Protein AF-A0A6I1QJM1-F1 (afdb_monomer_lite)

Sequence (131 aa):
MYEIVQDRRGAPVDVHTVQYSYDVDDETGRSVFGYHWHPAISNRPYPHLHIGHATVDLDILHEAGRSDNANGLRAEIADVHFPTGRISLESVLRMLVTDLGVDPLQEHASDWQAILAETEHAFQARQSWHH

Foldseek 3Di:
DWDWDDPDVPDDIDIDDQWDKDFDADPVRFTQKIWIAHLVPDPPNAIWIAGTLVVVDVPVCVVVVDDPVVVVVSVVRRVDTHGDHDDDPLNVVVCCCPPVVDQDDPVCNPPSVVVSVVVCVVVVVPPPPPD

Structure (mmCIF, N/CA/C/O backbone):
data_AF-A0A6I1QJM1-F1
#
_entry.id   AF-A0A6I1QJM1-F1
#
loop_
_atom_site.group_PDB
_atom_site.id
_atom_site.type_symbol
_atom_site.label_atom_id
_atom_site.label_alt_id
_atom_site.label_comp_id
_atom_site.label_asym_id
_atom_site.label_entity_id
_atom_site.label_seq_id
_atom_site.pdbx_PDB_ins_code
_atom_site.Cartn_x
_atom_site.Cartn_y
_atom_site.Cartn_z
_atom_site.occupancy
_atom_site.B_iso_or_equiv
_atom_site.auth_seq_id
_atom_site.auth_comp_id
_atom_site.auth_asym_id
_atom_site.auth_atom_id
_atom_site.pdbx_PDB_model_num
ATOM 1 N N . MET A 1 1 ? -2.454 8.618 7.060 1.00 74.50 1 MET A N 1
ATOM 2 C CA . MET A 1 1 ? -2.852 9.715 7.973 1.00 74.50 1 MET A CA 1
ATOM 3 C C . MET A 1 1 ? -4.230 9.408 8.521 1.00 74.50 1 MET A C 1
ATOM 5 O O . MET A 1 1 ? -5.078 8.905 7.785 1.00 74.50 1 MET A O 1
ATOM 9 N N . TYR A 1 2 ? -4.428 9.693 9.801 1.00 70.31 2 TYR A N 1
ATOM 10 C CA . TYR A 1 2 ? -5.660 9.389 10.513 1.00 70.31 2 TYR A CA 1
ATOM 11 C C . TYR A 1 2 ? -6.239 10.6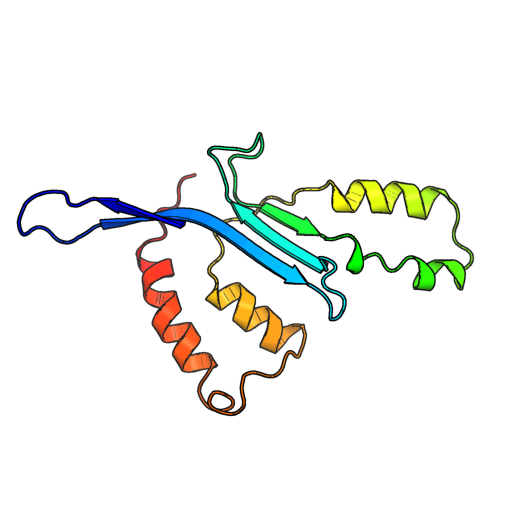59 11.125 1.00 70.31 2 TYR A C 1
ATOM 13 O O . TYR A 1 2 ? -5.486 11.532 11.553 1.00 70.31 2 TYR A O 1
ATOM 21 N N . GLU A 1 3 ? -7.560 10.727 11.179 1.00 73.19 3 GLU A N 1
ATOM 22 C CA . GLU A 1 3 ? -8.293 11.660 12.022 1.00 73.19 3 GLU A CA 1
ATOM 23 C C . GLU A 1 3 ? -8.812 10.899 13.242 1.00 73.19 3 GLU A C 1
ATOM 25 O O . GLU A 1 3 ? -9.320 9.780 13.127 1.00 73.19 3 GLU A O 1
ATOM 30 N N . ILE A 1 4 ? -8.627 11.498 14.416 1.00 71.94 4 ILE A N 1
ATOM 31 C CA . ILE A 1 4 ? -9.049 10.949 15.699 1.00 71.94 4 ILE A CA 1
ATOM 32 C C . ILE A 1 4 ? -10.196 11.821 16.200 1.00 71.94 4 ILE A C 1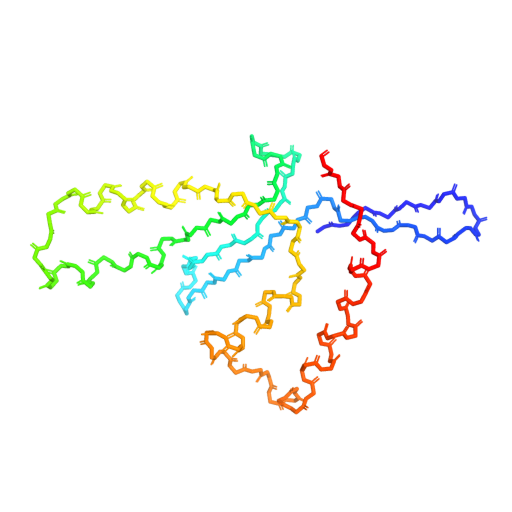
ATOM 34 O O . ILE A 1 4 ? -9.976 12.980 16.555 1.00 71.94 4 ILE A O 1
ATOM 38 N N . VAL A 1 5 ? -11.406 11.268 16.242 1.00 66.94 5 VAL A N 1
ATOM 39 C CA . VAL A 1 5 ? -12.599 11.975 16.711 1.00 66.94 5 VAL A CA 1
ATOM 40 C C . VAL A 1 5 ? -12.973 11.432 18.087 1.00 66.94 5 VAL A C 1
ATOM 42 O O . VAL A 1 5 ? -13.230 10.242 18.264 1.00 66.94 5 VAL A O 1
ATOM 45 N N . GLN A 1 6 ? -12.984 12.310 19.092 1.00 62.28 6 GLN A N 1
ATOM 46 C CA . GLN A 1 6 ? -13.467 11.974 20.429 1.00 62.28 6 GLN A CA 1
ATOM 47 C C . GLN A 1 6 ? -14.906 12.471 20.574 1.00 62.28 6 GLN A C 1
ATOM 49 O O . GLN A 1 6 ? -15.134 13.663 20.767 1.00 62.28 6 GLN A O 1
ATOM 54 N N . ASP A 1 7 ? -15.870 11.555 20.488 1.00 59.47 7 ASP A N 1
ATOM 55 C CA . ASP A 1 7 ? -17.296 11.901 20.410 1.00 59.47 7 ASP A CA 1
ATOM 56 C C . ASP A 1 7 ? -17.825 12.580 21.698 1.00 59.47 7 ASP A C 1
ATOM 58 O O . ASP A 1 7 ? -18.680 13.459 21.645 1.00 59.47 7 ASP A O 1
ATOM 62 N N . ARG A 1 8 ? -17.267 12.252 22.878 1.00 55.66 8 ARG A N 1
ATOM 63 C CA . ARG A 1 8 ? -17.492 12.923 24.185 1.00 55.66 8 ARG A CA 1
ATOM 64 C C . ARG A 1 8 ? -16.494 12.412 25.234 1.00 55.66 8 ARG A C 1
ATOM 66 O O . ARG A 1 8 ? -15.920 11.336 25.076 1.00 55.66 8 ARG A O 1
ATOM 73 N N . ARG A 1 9 ? -16.304 13.142 26.348 1.00 53.31 9 ARG A N 1
ATOM 74 C CA . ARG A 1 9 ? -15.470 12.676 27.482 1.00 53.31 9 ARG A CA 1
ATOM 75 C C . ARG A 1 9 ? -15.958 11.303 27.971 1.00 53.31 9 ARG A C 1
ATOM 77 O O . ARG A 1 9 ? -17.039 11.215 28.544 1.00 53.31 9 ARG A O 1
ATOM 84 N N . GLY A 1 10 ? -15.144 10.267 27.762 1.00 63.88 10 GLY A N 1
ATOM 85 C CA . GLY A 1 10 ? -15.412 8.888 28.189 1.00 63.88 10 GLY A CA 1
ATOM 86 C C . GLY A 1 10 ? -16.005 7.959 27.121 1.00 63.88 10 GLY A C 1
ATOM 87 O O . GLY A 1 10 ? -16.163 6.776 27.406 1.00 63.88 10 GLY A O 1
ATOM 88 N N . ALA A 1 11 ? -16.307 8.450 25.913 1.00 66.69 11 ALA A N 1
ATOM 89 C CA . ALA A 1 11 ? -16.696 7.597 24.788 1.00 66.69 11 ALA A CA 1
ATOM 90 C C . ALA A 1 11 ? -15.461 6.939 24.130 1.00 66.69 11 ALA A C 1
ATOM 92 O O . ALA A 1 11 ? -14.362 7.507 24.216 1.00 66.69 11 ALA A O 1
ATOM 93 N N . PRO A 1 12 ? -15.618 5.768 23.478 1.00 69.00 12 PRO A N 1
ATOM 94 C CA . PRO A 1 12 ? -14.584 5.189 22.625 1.00 69.00 12 PRO A CA 1
ATOM 95 C C . PRO A 1 12 ? -14.090 6.205 21.592 1.00 69.00 12 PRO A C 1
ATOM 97 O O . PRO A 1 12 ? -14.854 7.032 21.101 1.00 69.00 12 PRO A O 1
ATOM 100 N N . VAL A 1 13 ? -12.795 6.156 21.296 1.00 70.25 13 VAL A N 1
ATOM 101 C CA . VAL A 1 13 ? -12.185 7.014 20.282 1.00 70.25 13 VAL A CA 1
ATOM 102 C C . VAL A 1 13 ? -12.395 6.378 18.914 1.00 70.25 13 VAL A C 1
ATOM 104 O O . VAL A 1 13 ? -11.923 5.261 18.675 1.00 70.25 13 VAL A O 1
ATOM 107 N N . ASP A 1 14 ? -13.043 7.114 18.016 1.00 69.00 14 ASP A N 1
ATOM 108 C CA . ASP A 1 14 ? -13.158 6.718 16.621 1.00 69.00 14 ASP A CA 1
ATOM 109 C C . ASP A 1 14 ? -11.949 7.234 15.840 1.00 69.00 14 ASP A C 1
ATOM 111 O O . ASP A 1 14 ? -11.546 8.396 15.935 1.00 69.00 14 ASP A O 1
ATOM 115 N N . VAL A 1 15 ? -11.321 6.324 15.096 1.00 71.81 15 VAL A N 1
ATOM 116 C CA . VAL A 1 15 ? -10.151 6.617 14.263 1.00 71.81 15 VAL A CA 1
ATOM 117 C C . VAL A 1 15 ? -10.512 6.286 12.830 1.00 71.81 15 VAL A C 1
ATOM 119 O O . VAL A 1 15 ? -10.816 5.129 12.522 1.00 71.81 15 VAL A O 1
ATOM 122 N N . HIS A 1 16 ? -10.433 7.290 11.963 1.00 75.69 16 HIS A N 1
ATOM 123 C CA . HIS A 1 16 ? -10.717 7.168 10.541 1.00 75.69 16 HIS A CA 1
ATOM 124 C C . HIS A 1 16 ? -9.450 7.434 9.734 1.00 75.69 16 HIS A C 1
ATOM 126 O O . HIS A 1 16 ? -8.722 8.396 9.979 1.00 75.69 16 HIS A O 1
ATOM 132 N N . THR A 1 17 ? -9.164 6.584 8.749 1.00 82.50 17 THR A N 1
ATOM 133 C CA . THR A 1 17 ? -8.157 6.915 7.736 1.00 82.50 17 THR A CA 1
ATOM 134 C C . THR A 1 17 ? -8.711 8.043 6.878 1.00 82.50 17 THR A C 1
ATOM 136 O O . THR A 1 17 ? -9.818 7.919 6.363 1.00 82.50 17 THR A O 1
ATOM 139 N N . VAL A 1 18 ? -7.936 9.109 6.704 1.00 86.69 18 VAL A N 1
ATOM 140 C CA . VAL A 1 18 ? -8.309 10.259 5.856 1.00 86.69 18 VAL A CA 1
ATOM 141 C C . VAL A 1 18 ? -7.465 10.350 4.585 1.00 86.69 18 VAL A C 1
ATOM 143 O O . VAL A 1 18 ? -7.856 11.006 3.627 1.00 86.69 18 VAL A O 1
ATOM 146 N N . GLN A 1 19 ? -6.312 9.675 4.578 1.00 90.25 19 GLN A N 1
ATOM 147 C CA . GLN A 1 19 ? -5.490 9.420 3.394 1.00 90.25 19 GLN A CA 1
ATOM 148 C C . GLN A 1 19 ? -4.453 8.328 3.684 1.00 90.25 19 GLN A C 1
ATOM 150 O O . GLN A 1 19 ? -4.071 8.119 4.845 1.00 90.25 19 GLN A O 1
ATOM 155 N N . TYR A 1 20 ? -3.934 7.691 2.641 1.00 92.38 20 TYR A N 1
ATOM 156 C CA . TYR A 1 20 ? -2.757 6.825 2.703 1.00 92.38 20 TYR A CA 1
ATOM 157 C C . TYR A 1 20 ? -1.922 6.932 1.419 1.00 92.38 20 TYR A C 1
ATOM 159 O O . TYR A 1 20 ? -2.437 7.307 0.367 1.00 92.38 20 TYR A O 1
ATOM 167 N N . SER A 1 21 ? -0.636 6.607 1.549 1.00 93.56 21 SER A N 1
ATOM 168 C CA . SER A 1 21 ? 0.342 6.485 0.466 1.00 93.56 21 SER A CA 1
ATOM 169 C C . SER A 1 21 ? 1.214 5.291 0.818 1.00 93.56 21 SER A C 1
ATOM 171 O O . SER A 1 21 ? 1.854 5.301 1.873 1.00 93.56 21 SER A O 1
ATOM 173 N N . TYR A 1 22 ? 1.151 4.241 0.009 1.00 95.25 22 TYR A N 1
ATOM 174 C CA . TYR A 1 22 ? 2.035 3.087 0.111 1.00 95.25 22 TYR A CA 1
ATOM 175 C C . TYR A 1 22 ? 2.832 3.018 -1.180 1.00 95.25 22 TYR A C 1
ATOM 177 O O . TYR A 1 22 ? 2.278 2.655 -2.216 1.00 95.25 22 TYR A O 1
ATOM 185 N N . ASP A 1 23 ? 4.099 3.399 -1.102 1.00 93.75 23 ASP A N 1
ATOM 186 C CA . ASP A 1 23 ? 5.011 3.479 -2.236 1.00 93.75 23 ASP A CA 1
ATOM 187 C C . ASP A 1 23 ? 6.021 2.336 -2.157 1.00 93.75 23 ASP A C 1
ATOM 189 O O . ASP A 1 23 ? 6.562 2.041 -1.088 1.00 93.75 23 ASP A O 1
ATOM 193 N N . VAL A 1 24 ? 6.223 1.663 -3.288 1.00 92.38 24 VAL A N 1
ATOM 194 C CA . VAL A 1 24 ? 7.231 0.619 -3.451 1.00 92.38 24 VAL A CA 1
ATOM 195 C C . VAL A 1 24 ? 8.265 1.140 -4.430 1.00 92.38 24 VAL A C 1
ATOM 197 O O . VAL A 1 24 ? 7.957 1.363 -5.602 1.00 92.38 24 VAL A O 1
ATOM 200 N N . ASP A 1 25 ? 9.483 1.313 -3.934 1.00 90.56 25 ASP A N 1
ATOM 201 C CA . ASP A 1 25 ? 10.616 1.838 -4.685 1.00 90.56 25 ASP A CA 1
ATOM 202 C C . ASP A 1 25 ? 11.662 0.740 -4.918 1.00 90.56 25 ASP A C 1
ATOM 204 O O . ASP A 1 25 ? 11.770 -0.212 -4.140 1.00 90.56 25 ASP A O 1
ATOM 208 N N . ASP A 1 26 ? 12.439 0.870 -5.992 1.00 84.75 26 ASP A N 1
ATOM 209 C CA . ASP A 1 26 ? 13.609 0.030 -6.235 1.00 84.75 26 ASP A CA 1
ATOM 210 C C . ASP A 1 26 ? 14.797 0.438 -5.340 1.00 84.75 26 ASP A C 1
ATOM 212 O O . ASP A 1 26 ? 14.768 1.436 -4.616 1.00 84.75 26 ASP A O 1
ATOM 216 N N . GLU A 1 27 ? 15.889 -0.321 -5.408 1.00 84.38 27 GLU A N 1
ATOM 217 C CA . GLU A 1 27 ? 17.133 -0.054 -4.667 1.00 84.38 27 GLU A CA 1
ATOM 218 C C . GLU A 1 27 ? 17.775 1.319 -4.943 1.00 84.38 27 GLU A C 1
ATOM 220 O O . GLU A 1 27 ? 18.614 1.779 -4.168 1.00 84.38 27 GLU A O 1
ATOM 225 N N . THR A 1 28 ? 17.388 1.984 -6.035 1.00 84.94 28 THR A N 1
ATOM 226 C CA . THR A 1 28 ? 17.845 3.330 -6.404 1.00 84.94 28 THR A CA 1
ATOM 227 C C . THR A 1 28 ? 16.877 4.428 -5.955 1.00 84.94 28 THR A C 1
ATOM 229 O O . THR A 1 28 ? 17.150 5.611 -6.163 1.00 84.94 28 THR A O 1
ATOM 232 N N . GLY A 1 29 ? 15.764 4.052 -5.317 1.00 84.25 29 GLY A N 1
ATOM 233 C CA . GLY A 1 29 ? 14.711 4.956 -4.867 1.00 84.25 29 GLY A CA 1
ATOM 234 C C . GLY A 1 29 ? 13.747 5.378 -5.976 1.00 84.25 29 GLY A C 1
ATOM 235 O O . GLY A 1 29 ? 13.067 6.394 -5.835 1.00 84.25 29 GLY A O 1
ATOM 236 N N . ARG A 1 30 ? 13.702 4.661 -7.106 1.00 83.12 30 ARG A N 1
ATOM 237 C CA . ARG A 1 30 ? 12.724 4.934 -8.167 1.00 83.12 30 ARG A CA 1
ATOM 238 C C . ARG A 1 30 ? 11.445 4.149 -7.894 1.00 83.12 30 ARG A C 1
ATOM 240 O O . ARG A 1 30 ? 11.493 2.936 -7.713 1.00 83.12 30 ARG A O 1
ATOM 247 N N . SER A 1 31 ? 10.304 4.831 -7.961 1.00 84.88 31 SER A N 1
ATOM 248 C CA . SER A 1 31 ? 8.994 4.202 -7.774 1.00 84.88 31 SER A CA 1
ATOM 249 C C . SER A 1 31 ? 8.726 3.112 -8.811 1.00 84.88 31 SER A C 1
ATOM 251 O O . SER A 1 31 ? 8.811 3.344 -10.023 1.00 84.88 31 SER A O 1
ATOM 253 N N . VAL A 1 32 ? 8.369 1.932 -8.309 1.00 87.31 32 VAL A N 1
ATOM 254 C CA . VAL A 1 32 ? 7.915 0.757 -9.058 1.00 87.31 32 VAL A CA 1
ATOM 255 C C . VAL A 1 32 ? 6.390 0.808 -9.183 1.00 87.31 32 VAL A C 1
ATOM 257 O O . VAL A 1 32 ? 5.853 0.741 -10.287 1.00 87.31 32 VAL A O 1
ATOM 260 N N . PHE A 1 33 ? 5.669 1.002 -8.078 1.00 91.69 33 PHE A N 1
ATOM 261 C CA . PHE A 1 33 ? 4.227 1.277 -8.054 1.00 91.69 33 PHE A CA 1
ATOM 262 C C . PHE A 1 33 ? 3.804 1.845 -6.694 1.00 91.69 33 PHE A C 1
ATOM 264 O O . PHE A 1 33 ? 4.543 1.743 -5.714 1.00 91.69 33 PHE A O 1
ATOM 271 N N . GLY A 1 34 ? 2.589 2.394 -6.622 1.00 93.00 34 GLY A N 1
ATOM 272 C CA . GLY A 1 34 ? 2.055 2.961 -5.386 1.00 93.00 34 GLY A CA 1
ATOM 273 C C . GLY A 1 34 ? 0.538 2.838 -5.251 1.00 93.00 34 GLY A C 1
ATOM 274 O O . GLY A 1 34 ? -0.200 3.029 -6.218 1.00 93.00 34 GLY A O 1
ATOM 275 N N . TYR A 1 35 ? 0.068 2.531 -4.037 1.00 95.00 35 TYR A N 1
ATOM 276 C CA . TYR A 1 35 ? -1.351 2.530 -3.656 1.00 95.00 35 TYR A CA 1
ATOM 277 C C . TYR A 1 35 ? -1.684 3.773 -2.846 1.00 95.00 35 TYR A C 1
ATOM 279 O O . TYR A 1 35 ? -1.189 3.955 -1.730 1.00 95.00 35 TYR A O 1
ATOM 287 N N . HIS A 1 36 ? -2.523 4.638 -3.401 1.00 94.06 36 HIS A N 1
ATOM 288 C CA . HIS A 1 36 ? -2.751 5.979 -2.886 1.00 94.06 36 HIS A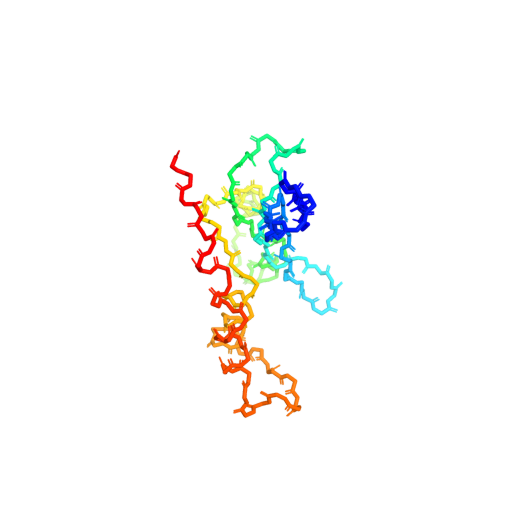 CA 1
ATOM 289 C C . HIS A 1 36 ? -4.238 6.248 -2.673 1.00 94.06 36 HIS A C 1
ATOM 291 O O . HIS A 1 36 ? -5.109 5.808 -3.423 1.00 94.06 36 HIS A O 1
ATOM 297 N N . TRP A 1 37 ? -4.535 7.031 -1.645 1.00 93.50 37 TRP A N 1
ATOM 298 C CA . TRP A 1 37 ? -5.825 7.684 -1.479 1.00 93.50 37 TRP A CA 1
ATOM 299 C C . TRP A 1 37 ? -5.612 8.993 -0.736 1.00 93.50 37 TRP A C 1
ATOM 301 O O . TRP A 1 37 ? -5.257 8.984 0.437 1.00 93.50 37 TRP A O 1
ATOM 311 N N . HIS A 1 38 ? -5.824 10.117 -1.412 1.00 91.12 38 HIS A N 1
ATOM 312 C CA . HIS A 1 38 ? -5.587 11.458 -0.873 1.00 91.12 38 HIS A CA 1
ATOM 313 C C . HIS A 1 38 ? -6.653 12.436 -1.411 1.00 91.12 38 HIS A C 1
ATOM 315 O O . HIS A 1 38 ? -6.380 13.265 -2.287 1.00 91.12 38 HIS A O 1
ATOM 321 N N . PRO A 1 39 ? -7.906 12.324 -0.928 1.00 88.00 39 PRO A N 1
ATOM 322 C CA . PRO A 1 39 ? -9.060 12.997 -1.530 1.00 88.00 39 PRO A CA 1
ATOM 323 C C . PRO A 1 39 ? -9.043 14.523 -1.372 1.00 88.00 39 PRO A C 1
ATOM 325 O O . PRO A 1 39 ? -9.670 15.223 -2.158 1.00 88.00 39 PRO A O 1
ATOM 328 N N . ALA A 1 40 ? -8.321 15.052 -0.380 1.00 85.56 40 ALA A N 1
ATOM 329 C CA . ALA A 1 40 ? -8.286 16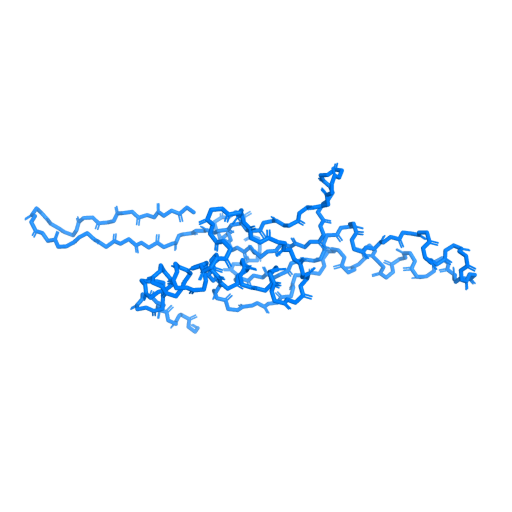.487 -0.093 1.00 85.56 40 ALA A CA 1
ATOM 330 C C . ALA A 1 40 ? -7.424 17.305 -1.071 1.00 85.56 40 ALA A C 1
ATOM 332 O O . ALA A 1 40 ? -7.596 18.517 -1.169 1.00 85.56 40 ALA A O 1
ATOM 333 N N . ILE A 1 41 ? -6.481 16.664 -1.767 1.00 79.88 41 ILE A N 1
ATOM 334 C CA . ILE A 1 41 ? -5.441 17.352 -2.553 1.00 79.88 41 ILE A CA 1
ATOM 335 C C . ILE A 1 41 ? -5.344 16.856 -3.998 1.00 79.88 41 ILE A C 1
ATOM 337 O O . ILE A 1 41 ? -4.439 17.253 -4.726 1.00 79.88 41 ILE A O 1
ATOM 341 N N . SER A 1 42 ? -6.262 15.988 -4.428 1.00 78.12 42 SER A N 1
ATOM 342 C CA . SER A 1 42 ? -6.221 15.371 -5.751 1.00 78.12 42 SER A CA 1
ATOM 343 C C . SER A 1 42 ? -7.550 15.498 -6.482 1.00 78.12 42 SER A C 1
ATOM 345 O O . SER A 1 42 ? -8.621 15.405 -5.889 1.00 78.12 42 SER A O 1
ATOM 347 N N . ASN A 1 43 ? -7.476 15.632 -7.807 1.00 83.31 43 ASN A N 1
ATOM 348 C CA . ASN A 1 43 ? -8.619 15.478 -8.709 1.00 83.31 43 ASN A CA 1
ATOM 349 C C . ASN A 1 43 ? -9.109 14.016 -8.815 1.00 83.31 43 ASN A C 1
ATOM 351 O O . ASN A 1 43 ? -10.069 13.745 -9.535 1.00 83.31 43 ASN A O 1
ATOM 355 N N . ARG A 1 44 ? -8.461 13.080 -8.110 1.00 83.62 44 ARG A N 1
ATOM 356 C CA . ARG A 1 44 ? -8.806 11.658 -8.014 1.00 83.62 44 ARG A CA 1
ATOM 357 C C . ARG A 1 44 ? -9.212 11.345 -6.566 1.00 83.62 44 ARG A C 1
ATOM 359 O O . ARG A 1 44 ? -8.370 10.943 -5.764 1.00 83.62 44 ARG A O 1
ATOM 366 N N . PRO A 1 45 ? -10.491 11.550 -6.194 1.00 87.44 45 PRO A N 1
ATOM 367 C CA . PRO A 1 45 ? -10.947 11.387 -4.810 1.00 87.44 45 PRO A CA 1
ATOM 368 C C . PRO A 1 45 ? -11.103 9.917 -4.383 1.00 87.44 45 PRO A C 1
ATOM 370 O O . PRO A 1 45 ? -11.401 9.636 -3.221 1.00 87.44 45 PRO A O 1
ATOM 373 N N . TYR A 1 46 ? -10.918 8.981 -5.313 1.00 89.88 46 TYR A N 1
ATOM 374 C CA . TYR A 1 46 ? -11.026 7.545 -5.090 1.00 89.88 46 TYR A CA 1
ATOM 375 C C . TYR A 1 46 ? -9.647 6.914 -4.833 1.00 89.88 46 TYR A C 1
ATOM 377 O O . TYR A 1 46 ? -8.646 7.416 -5.354 1.00 89.88 46 TYR A O 1
ATOM 385 N N . PRO A 1 47 ? -9.571 5.826 -4.046 1.00 93.31 47 PRO A N 1
ATOM 386 C CA . PRO A 1 47 ? -8.368 5.007 -3.938 1.00 93.31 47 PRO A CA 1
ATOM 387 C C . PRO A 1 47 ? -7.888 4.509 -5.302 1.00 93.31 47 PRO A C 1
ATOM 389 O O . PRO A 1 47 ? -8.703 4.107 -6.133 1.00 93.31 47 PRO A O 1
ATOM 392 N N . HIS A 1 48 ? -6.585 4.545 -5.547 1.00 94.50 48 HIS A N 1
ATOM 393 C CA . HIS A 1 48 ? -6.025 4.144 -6.831 1.00 94.50 48 HIS A CA 1
ATOM 394 C C . HIS A 1 48 ? -4.623 3.551 -6.708 1.00 94.50 48 HIS A C 1
ATOM 396 O O . HIS A 1 48 ? -3.894 3.810 -5.754 1.00 94.50 48 HIS A O 1
ATOM 402 N N . LEU A 1 49 ? -4.261 2.763 -7.715 1.00 93.56 49 LEU A N 1
ATOM 403 C CA . LEU A 1 49 ? -2.914 2.280 -7.985 1.00 93.56 49 LEU A CA 1
ATOM 404 C C . LEU A 1 49 ? -2.322 3.107 -9.129 1.00 93.56 49 LEU A C 1
ATOM 406 O O . LEU A 1 49 ? -2.990 3.311 -10.144 1.00 93.56 49 LEU A O 1
ATOM 410 N N . HIS A 1 50 ? -1.070 3.521 -9.007 1.00 90.06 50 HIS A N 1
ATOM 411 C CA . HIS A 1 50 ? -0.269 3.945 -10.153 1.00 90.06 50 HIS A CA 1
ATOM 412 C C . HIS A 1 50 ? 0.923 3.004 -10.330 1.00 90.06 50 HIS A C 1
ATOM 414 O O . HIS A 1 50 ? 1.409 2.412 -9.364 1.00 90.06 50 HIS A O 1
ATOM 420 N N . ILE A 1 51 ? 1.399 2.870 -11.565 1.00 86.94 51 ILE A N 1
ATOM 421 C CA . ILE A 1 51 ? 2.628 2.137 -11.876 1.00 86.94 51 ILE A CA 1
ATOM 422 C C . ILE A 1 51 ? 3.732 3.176 -12.040 1.00 86.94 51 ILE A C 1
ATOM 424 O O . ILE A 1 51 ? 3.631 4.069 -12.875 1.00 86.94 51 ILE A O 1
ATOM 428 N N . GLY A 1 52 ? 4.764 3.079 -11.213 1.00 76.56 52 GLY A N 1
ATOM 429 C CA . GLY A 1 52 ? 5.905 3.975 -11.237 1.00 76.56 52 GLY A CA 1
ATOM 430 C C . GLY A 1 52 ? 6.827 3.701 -12.425 1.00 76.56 52 GLY A C 1
ATOM 431 O O . GLY A 1 52 ? 6.838 2.622 -13.027 1.00 76.56 52 GLY A O 1
ATOM 432 N N . HIS A 1 53 ? 7.624 4.710 -12.769 1.00 67.19 53 HIS A N 1
ATOM 433 C CA . HIS A 1 53 ? 8.492 4.686 -13.944 1.00 67.19 53 HIS A CA 1
ATOM 434 C C . HIS A 1 53 ? 9.559 3.576 -13.907 1.00 67.19 53 HIS A C 1
ATOM 436 O O . HIS A 1 53 ? 10.028 3.181 -14.971 1.00 67.19 53 HIS A O 1
ATOM 442 N N . ALA A 1 54 ? 9.930 3.049 -12.732 1.00 61.19 54 ALA A N 1
ATOM 443 C CA . ALA A 1 54 ? 10.956 2.009 -12.604 1.00 61.19 54 ALA A CA 1
ATOM 444 C C . ALA A 1 54 ? 10.520 0.651 -13.176 1.00 61.19 54 ALA A C 1
ATOM 446 O O . ALA A 1 54 ? 11.345 -0.078 -13.718 1.00 61.19 54 ALA A O 1
ATOM 447 N N . THR A 1 55 ? 9.222 0.328 -13.126 1.00 59.31 55 THR A N 1
ATOM 448 C CA . THR A 1 55 ? 8.664 -0.905 -13.727 1.00 59.31 55 THR A CA 1
ATOM 449 C C . THR A 1 55 ? 8.775 -0.894 -15.248 1.00 59.31 55 THR A C 1
ATOM 451 O O . THR A 1 55 ? 8.718 -1.924 -15.920 1.00 59.31 55 THR A O 1
ATOM 454 N N . VAL A 1 56 ? 8.945 0.298 -15.807 1.00 58.47 56 VAL A N 1
ATOM 455 C CA . VAL A 1 56 ? 9.149 0.513 -17.220 1.00 58.47 56 VAL A CA 1
ATOM 456 C C . VAL A 1 56 ? 10.641 0.673 -17.479 1.00 58.47 56 VAL A C 1
ATOM 458 O O . VAL A 1 56 ? 11.110 1.732 -17.893 1.00 58.47 56 VAL A O 1
ATOM 461 N N . ASP A 1 57 ? 11.401 -0.391 -17.235 1.00 53.62 57 ASP A N 1
ATOM 462 C CA . ASP A 1 57 ? 12.801 -0.396 -17.626 1.00 53.62 57 ASP A CA 1
ATOM 463 C C . ASP A 1 57 ? 12.893 -0.214 -19.153 1.00 53.62 57 ASP A C 1
ATOM 465 O O . ASP A 1 57 ? 12.331 -0.977 -19.958 1.00 53.62 57 ASP A O 1
ATOM 469 N N . LEU A 1 58 ? 13.526 0.885 -19.561 1.00 51.84 58 LEU A N 1
ATOM 470 C CA . LEU A 1 58 ? 13.674 1.265 -20.960 1.00 51.84 58 LEU A CA 1
ATOM 471 C C . LEU A 1 58 ? 14.613 0.290 -21.690 1.00 51.84 58 LEU A C 1
ATOM 473 O O . LEU A 1 58 ? 14.480 0.135 -22.908 1.00 51.84 58 LEU A O 1
ATOM 477 N N . ASP A 1 59 ? 15.452 -0.439 -20.949 1.00 48.81 59 ASP A N 1
ATOM 478 C CA . ASP A 1 59 ? 16.521 -1.272 -21.496 1.00 48.81 59 ASP A CA 1
ATOM 479 C C . ASP A 1 59 ? 16.034 -2.626 -22.039 1.00 48.81 59 ASP A C 1
ATOM 481 O O . ASP A 1 59 ? 16.522 -3.068 -23.082 1.00 48.81 59 ASP A O 1
ATOM 485 N N . ILE A 1 60 ? 14.975 -3.229 -21.472 1.00 48.81 60 ILE A N 1
ATOM 486 C CA . ILE A 1 60 ? 14.426 -4.515 -21.970 1.00 48.81 60 ILE A CA 1
ATOM 487 C C . ILE A 1 60 ? 13.909 -4.404 -23.421 1.00 48.81 60 ILE A C 1
ATOM 489 O O . ILE A 1 60 ? 13.873 -5.395 -24.153 1.00 48.81 60 ILE A O 1
ATOM 493 N N . LEU A 1 61 ? 13.524 -3.206 -23.883 1.00 47.94 61 LEU A N 1
ATOM 494 C CA . LEU A 1 61 ? 13.054 -3.006 -25.263 1.00 47.94 61 LEU A CA 1
ATOM 495 C C . LEU A 1 61 ? 14.079 -2.373 -26.204 1.00 47.94 61 LEU A C 1
ATOM 497 O O . LEU A 1 61 ? 13.886 -2.472 -27.419 1.00 47.94 61 LEU A O 1
ATOM 501 N N . HIS A 1 62 ? 15.157 -1.780 -25.684 1.00 46.34 62 HIS A N 1
ATOM 502 C CA . HIS A 1 62 ? 16.247 -1.302 -26.530 1.00 46.34 62 HIS A CA 1
ATOM 503 C C . HIS A 1 62 ? 16.967 -2.487 -27.194 1.00 46.34 62 HIS A C 1
ATOM 505 O O . HIS A 1 62 ? 17.246 -2.444 -28.391 1.00 46.34 62 HIS A O 1
ATOM 511 N N . GLU A 1 63 ? 17.125 -3.605 -26.474 1.00 48.66 63 GLU A N 1
ATOM 512 C CA . GLU A 1 63 ? 17.610 -4.867 -27.052 1.00 48.66 63 GLU A CA 1
ATOM 513 C C . GLU A 1 63 ? 16.560 -5.585 -27.921 1.00 48.66 63 GLU A C 1
ATOM 515 O O . GLU A 1 63 ? 16.912 -6.306 -28.855 1.00 48.66 63 GLU A O 1
ATOM 520 N N . ALA A 1 64 ? 15.261 -5.360 -27.679 1.00 54.41 64 ALA A N 1
ATOM 521 C CA . ALA A 1 64 ? 14.175 -6.007 -28.427 1.00 54.41 64 ALA A CA 1
ATOM 522 C C . ALA A 1 64 ? 13.769 -5.285 -29.731 1.00 54.41 64 ALA A C 1
ATOM 524 O O . ALA A 1 64 ? 12.817 -5.713 -30.392 1.00 54.41 64 ALA A O 1
ATOM 525 N N . GLY A 1 65 ? 14.439 -4.185 -30.100 1.00 49.41 65 GLY A N 1
ATOM 526 C CA . GLY A 1 65 ? 14.230 -3.479 -31.370 1.00 49.41 65 GLY A CA 1
ATOM 527 C C . GLY A 1 65 ? 12.825 -2.892 -31.568 1.00 49.41 65 GLY A C 1
ATOM 528 O O . GLY A 1 65 ? 12.340 -2.846 -32.701 1.00 49.41 65 GLY A O 1
ATOM 529 N N . ARG A 1 66 ? 12.128 -2.481 -30.495 1.00 53.12 66 ARG A N 1
ATOM 530 C CA . ARG A 1 66 ? 10.757 -1.935 -30.593 1.00 53.12 66 ARG A CA 1
ATOM 531 C C . ARG A 1 66 ? 10.720 -0.400 -30.686 1.00 53.12 66 ARG A C 1
ATOM 533 O O . ARG A 1 66 ? 11.539 0.290 -30.098 1.00 53.12 66 ARG A O 1
ATOM 540 N N . SER A 1 67 ? 9.747 0.092 -31.464 1.00 54.59 67 SER A N 1
ATOM 541 C CA . SER A 1 67 ? 9.606 1.467 -31.986 1.00 54.59 67 SER A CA 1
ATOM 542 C C . SER A 1 67 ? 9.324 2.545 -30.924 1.00 54.59 67 SER A C 1
ATOM 544 O O . SER A 1 67 ? 8.771 2.243 -29.869 1.00 54.59 67 SER A O 1
ATOM 546 N N . ASP A 1 68 ? 9.594 3.814 -31.265 1.00 57.19 68 ASP A N 1
ATOM 547 C CA . ASP A 1 68 ? 9.307 5.033 -30.476 1.00 57.19 68 ASP A CA 1
ATOM 548 C C . ASP A 1 68 ? 7.896 5.087 -29.850 1.00 57.19 68 ASP A C 1
ATOM 550 O O . ASP A 1 68 ? 7.696 5.674 -28.787 1.00 57.19 68 ASP A O 1
ATOM 554 N N . ASN A 1 69 ? 6.916 4.406 -30.453 1.00 56.72 69 ASN A N 1
ATOM 555 C CA . ASN A 1 69 ? 5.541 4.320 -29.956 1.00 56.72 69 ASN A CA 1
ATOM 556 C C . ASN A 1 69 ? 5.431 3.546 -28.631 1.00 56.72 69 ASN A C 1
ATOM 558 O O . ASN A 1 69 ? 4.541 3.820 -27.829 1.00 56.72 69 ASN A O 1
ATOM 562 N N . ALA A 1 70 ? 6.338 2.596 -28.377 1.00 55.03 70 ALA A N 1
ATOM 563 C CA . ALA A 1 70 ? 6.394 1.884 -27.105 1.00 55.03 70 ALA A CA 1
ATOM 564 C C . ALA A 1 70 ? 6.785 2.830 -25.962 1.00 55.03 70 ALA A C 1
ATOM 566 O O . ALA A 1 70 ? 6.238 2.712 -24.873 1.00 55.03 70 ALA A O 1
ATOM 567 N N . ASN A 1 71 ? 7.665 3.806 -26.213 1.00 55.44 71 ASN A N 1
ATOM 568 C CA . ASN A 1 71 ? 8.053 4.810 -25.219 1.00 55.44 71 ASN A CA 1
ATOM 569 C C . ASN A 1 71 ? 6.927 5.820 -24.929 1.00 55.44 71 ASN A C 1
ATOM 571 O O . ASN A 1 71 ? 6.799 6.259 -23.789 1.00 55.44 71 ASN A O 1
ATOM 575 N N . GLY A 1 72 ? 6.067 6.124 -25.910 1.00 58.25 72 GLY A N 1
ATOM 576 C CA . GLY A 1 72 ? 4.856 6.934 -25.703 1.00 58.25 72 GLY A CA 1
ATOM 577 C C . GLY A 1 72 ? 3.829 6.252 -24.791 1.00 58.25 72 GLY A C 1
ATOM 578 O O . GLY A 1 72 ? 3.453 6.809 -23.764 1.00 58.25 72 GLY A O 1
ATOM 579 N N . LEU A 1 73 ? 3.472 4.997 -25.092 1.00 62.16 73 LEU A N 1
ATOM 580 C CA . LEU A 1 73 ? 2.523 4.204 -24.290 1.00 62.16 73 LEU A CA 1
ATOM 581 C C . LEU A 1 73 ? 2.977 4.028 -22.828 1.00 62.16 73 LEU A C 1
ATOM 583 O O . LEU A 1 73 ? 2.173 3.884 -21.914 1.00 62.16 73 LEU A O 1
ATOM 587 N N . ARG A 1 74 ? 4.287 4.036 -22.601 1.00 62.56 74 ARG A N 1
ATOM 588 C CA . ARG A 1 74 ? 4.921 3.896 -21.289 1.00 62.56 74 ARG A CA 1
ATOM 589 C C . ARG A 1 74 ? 4.752 5.123 -20.395 1.00 62.56 74 ARG A C 1
ATOM 591 O O . ARG A 1 74 ? 4.398 4.967 -19.229 1.00 62.56 74 ARG A O 1
ATOM 598 N N . ALA A 1 75 ? 4.987 6.316 -20.943 1.00 62.09 75 ALA A N 1
ATOM 599 C CA . ALA A 1 75 ? 4.706 7.569 -20.244 1.00 62.09 75 ALA A CA 1
ATOM 600 C C . ALA A 1 75 ? 3.210 7.677 -19.921 1.00 62.09 75 ALA A C 1
ATOM 602 O O . ALA A 1 75 ? 2.843 8.027 -18.806 1.00 62.09 75 ALA A O 1
ATOM 603 N N . GLU A 1 76 ? 2.359 7.255 -20.860 1.00 68.75 76 GLU A N 1
ATOM 604 C CA . GLU A 1 76 ? 0.913 7.213 -20.650 1.00 68.75 76 GLU A CA 1
ATOM 605 C C . GLU A 1 76 ? 0.516 6.261 -19.510 1.00 68.75 76 GLU A C 1
ATOM 607 O O . GLU A 1 76 ? -0.326 6.629 -18.700 1.00 68.75 76 GLU A O 1
ATOM 612 N N . ILE A 1 77 ? 1.133 5.076 -19.385 1.00 74.44 77 ILE A N 1
ATOM 613 C CA . ILE A 1 77 ? 0.838 4.122 -18.296 1.00 74.44 77 ILE A CA 1
ATOM 614 C C . ILE A 1 77 ? 1.224 4.674 -16.920 1.00 74.44 77 ILE A C 1
ATOM 616 O O . ILE A 1 77 ? 0.472 4.467 -15.968 1.00 74.44 77 ILE A O 1
ATOM 620 N N . ALA A 1 78 ? 2.353 5.378 -16.806 1.00 74.00 78 ALA A N 1
ATOM 621 C CA . ALA A 1 78 ? 2.762 5.984 -15.537 1.00 74.00 78 ALA A CA 1
ATOM 622 C C . ALA A 1 78 ? 1.777 7.073 -15.062 1.00 74.00 78 ALA A C 1
ATOM 624 O O . ALA A 1 78 ? 1.595 7.276 -13.862 1.00 74.00 78 ALA A O 1
ATOM 625 N N . ASP A 1 79 ? 1.067 7.711 -15.996 1.00 76.44 79 ASP A N 1
ATOM 626 C CA . ASP A 1 79 ? 0.015 8.686 -15.699 1.00 76.44 79 ASP A CA 1
ATOM 627 C C . ASP A 1 79 ? -1.353 8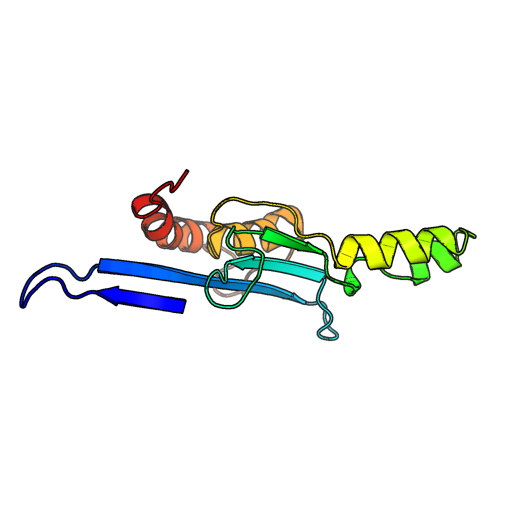.040 -15.391 1.00 76.44 79 ASP A C 1
ATOM 629 O O . ASP A 1 79 ? -2.267 8.710 -14.878 1.00 76.44 79 ASP A O 1
ATOM 633 N N . VAL A 1 80 ? -1.527 6.739 -15.663 1.00 83.56 80 VAL A N 1
ATOM 634 C CA . VAL A 1 80 ? -2.777 6.015 -15.393 1.00 83.56 80 VAL A CA 1
ATOM 635 C C . VAL A 1 80 ? -2.919 5.721 -13.904 1.00 83.56 80 VAL A C 1
ATOM 637 O O . VAL A 1 80 ? -2.015 5.234 -13.234 1.00 83.56 80 VAL A O 1
ATOM 640 N N . HIS A 1 81 ? -4.110 6.018 -13.389 1.00 89.62 81 HIS A N 1
ATOM 641 C CA . HIS A 1 81 ? -4.499 5.759 -12.008 1.00 89.62 81 HIS A CA 1
ATOM 642 C C . HIS A 1 81 ? -5.606 4.720 -12.031 1.00 89.62 81 HIS A C 1
ATOM 644 O O . HIS A 1 81 ? -6.767 5.034 -12.293 1.00 89.62 81 HIS A O 1
ATOM 650 N N . PHE A 1 82 ? -5.224 3.468 -11.823 1.00 91.00 82 PHE A N 1
ATOM 651 C CA . PHE A 1 82 ? -6.137 2.340 -11.833 1.00 91.00 82 PHE A CA 1
ATOM 652 C C . PHE A 1 82 ? -7.021 2.418 -10.584 1.00 91.00 82 PHE A C 1
ATOM 654 O O . PHE A 1 82 ? -6.481 2.407 -9.476 1.00 91.00 82 PHE A O 1
ATOM 661 N N . PRO A 1 83 ? -8.356 2.526 -10.716 1.00 92.75 83 PRO A N 1
ATOM 662 C CA . PRO A 1 83 ? -9.239 2.585 -9.558 1.00 92.75 83 PRO A CA 1
ATOM 663 C C . PRO A 1 83 ? -9.109 1.332 -8.694 1.00 92.75 83 PRO A C 1
ATOM 665 O O . PRO A 1 83 ? -9.094 0.211 -9.204 1.00 92.75 83 PRO A O 1
ATOM 668 N N . THR A 1 84 ? -9.063 1.525 -7.381 1.00 92.25 84 THR A N 1
ATOM 669 C CA . THR A 1 84 ? -9.030 0.451 -6.389 1.00 92.25 84 THR A CA 1
ATOM 670 C C . THR A 1 84 ? -10.090 0.679 -5.310 1.00 92.25 84 THR A C 1
ATOM 672 O O . THR A 1 84 ? -10.750 1.718 -5.246 1.00 92.25 84 THR A O 1
ATOM 675 N N . GLY A 1 85 ? -10.275 -0.320 -4.443 1.00 90.19 85 GLY A N 1
ATOM 676 C CA . GLY A 1 85 ? -10.880 -0.107 -3.129 1.00 90.19 85 GLY A CA 1
ATOM 677 C C . GLY A 1 85 ? -9.854 0.431 -2.129 1.00 90.19 85 GLY A C 1
ATOM 678 O O . GLY A 1 85 ? -8.680 0.612 -2.445 1.00 90.19 85 GLY A O 1
ATOM 679 N N . ARG A 1 86 ? -10.264 0.650 -0.876 1.00 89.12 86 ARG A N 1
ATOM 680 C CA . ARG A 1 86 ? -9.288 0.891 0.198 1.00 89.12 86 ARG A CA 1
ATOM 681 C C . ARG A 1 86 ? -8.407 -0.346 0.378 1.00 89.12 86 ARG A C 1
ATOM 683 O O . ARG A 1 86 ? -8.936 -1.437 0.570 1.00 89.12 86 ARG A O 1
ATOM 690 N N . ILE A 1 87 ? -7.095 -0.145 0.388 1.00 91.62 87 ILE A N 1
ATOM 691 C CA . ILE A 1 87 ? -6.093 -1.192 0.603 1.00 91.62 87 ILE A CA 1
ATOM 692 C C . ILE A 1 87 ? -5.477 -1.025 2.000 1.00 91.62 87 ILE A C 1
ATOM 694 O O . ILE A 1 87 ? -5.299 0.104 2.462 1.00 91.62 87 ILE A O 1
ATOM 698 N N . SER A 1 88 ? -5.213 -2.134 2.693 1.00 92.56 88 SER A N 1
ATOM 699 C CA . SER A 1 88 ? -4.487 -2.159 3.970 1.00 92.56 88 SER A CA 1
ATOM 700 C C . SER A 1 88 ? -2.977 -2.191 3.723 1.00 92.56 88 SER A C 1
ATOM 702 O O . SER A 1 88 ? -2.522 -2.694 2.692 1.00 92.56 88 SER A O 1
ATOM 704 N N . LEU A 1 89 ? -2.182 -1.701 4.677 1.00 93.50 89 LEU A N 1
ATOM 705 C CA . LEU A 1 89 ? -0.725 -1.848 4.602 1.00 93.50 89 LEU A CA 1
ATOM 706 C C . LEU A 1 89 ? -0.341 -3.336 4.609 1.00 93.50 89 LEU A C 1
ATOM 708 O O . LEU A 1 89 ? 0.551 -3.756 3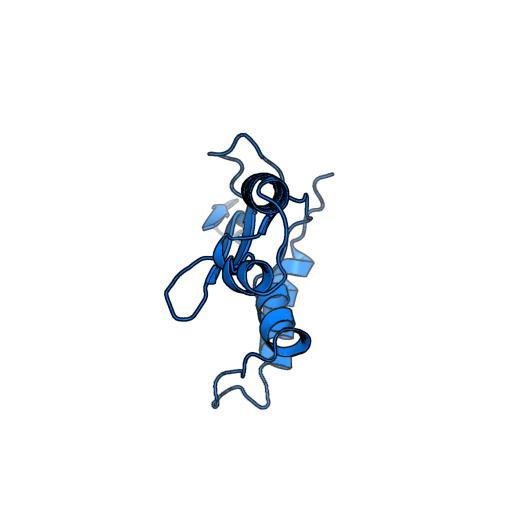.881 1.00 93.50 89 LEU A O 1
ATOM 712 N N . GLU A 1 90 ? -1.059 -4.142 5.384 1.00 95.94 90 GLU A N 1
ATOM 713 C CA . GLU A 1 90 ? -0.850 -5.578 5.522 1.00 95.94 90 GLU A CA 1
ATOM 714 C C . GLU A 1 90 ? -1.063 -6.333 4.213 1.00 95.94 90 GLU A C 1
ATOM 716 O O . GLU A 1 90 ? -0.272 -7.215 3.890 1.00 95.94 90 GLU A O 1
ATOM 721 N N . SER A 1 91 ? -2.077 -5.968 3.425 1.00 95.62 91 SER A N 1
ATOM 722 C CA . SER A 1 91 ? -2.288 -6.543 2.095 1.00 95.62 91 SER A CA 1
ATOM 723 C C . SER A 1 91 ? -1.129 -6.212 1.149 1.00 95.62 91 SER A C 1
ATOM 725 O O . SER A 1 91 ? -0.693 -7.087 0.402 1.00 95.62 91 SER A O 1
ATOM 727 N N . VAL A 1 92 ? -0.583 -4.988 1.211 1.00 95.88 92 VAL A N 1
ATOM 728 C CA . VAL A 1 92 ? 0.602 -4.608 0.418 1.00 95.88 92 VAL A CA 1
ATOM 729 C C . VAL A 1 92 ? 1.821 -5.417 0.858 1.00 95.88 92 VAL A C 1
ATOM 731 O O . VAL A 1 92 ? 2.445 -6.061 0.023 1.00 95.88 92 VAL A O 1
ATOM 734 N N . LEU A 1 93 ? 2.127 -5.452 2.159 1.00 96.00 93 LEU A N 1
ATOM 735 C CA . LEU A 1 93 ? 3.266 -6.204 2.701 1.00 96.00 93 LEU A CA 1
ATOM 736 C C . LEU A 1 93 ? 3.165 -7.703 2.397 1.00 96.00 93 LEU A C 1
ATOM 738 O O . LEU A 1 93 ? 4.155 -8.325 2.024 1.00 96.00 93 LEU A O 1
ATOM 742 N N . ARG A 1 94 ? 1.965 -8.283 2.506 1.00 97.38 94 ARG A N 1
ATOM 743 C CA . ARG A 1 94 ? 1.719 -9.688 2.170 1.00 97.38 94 ARG A CA 1
ATOM 744 C C . ARG A 1 94 ? 2.040 -9.962 0.704 1.00 97.38 94 ARG A C 1
ATOM 746 O O . ARG A 1 94 ? 2.765 -10.911 0.443 1.00 97.38 94 ARG A O 1
ATOM 753 N N . MET A 1 95 ? 1.565 -9.118 -0.214 1.00 97.00 95 MET A N 1
ATOM 754 C CA . MET A 1 95 ? 1.857 -9.238 -1.646 1.00 97.00 95 MET A CA 1
ATOM 755 C C . MET A 1 95 ? 3.355 -9.086 -1.948 1.00 97.00 95 MET A C 1
ATOM 757 O O . MET A 1 95 ? 3.891 -9.862 -2.737 1.00 97.00 95 MET A O 1
ATOM 761 N N . LEU A 1 96 ? 4.065 -8.172 -1.274 1.00 95.62 96 LEU A N 1
ATOM 762 C CA . LEU A 1 96 ? 5.522 -8.059 -1.422 1.00 95.62 96 LEU A CA 1
ATOM 763 C C . LEU A 1 96 ? 6.230 -9.378 -1.081 1.00 95.62 96 LEU A C 1
ATOM 765 O O . LEU A 1 96 ? 7.109 -9.814 -1.820 1.00 95.62 96 LEU A O 1
ATOM 769 N N . VAL A 1 97 ? 5.824 -10.040 0.004 1.00 96.62 97 VAL A N 1
ATOM 770 C CA . VAL A 1 97 ? 6.437 -11.307 0.426 1.00 96.62 97 VAL A CA 1
ATOM 771 C C . VAL A 1 97 ? 6.011 -12.474 -0.468 1.00 96.62 97 VAL A C 1
ATOM 773 O O . VAL A 1 97 ? 6.854 -13.259 -0.897 1.00 96.62 97 VAL A O 1
ATOM 776 N N . THR A 1 98 ? 4.714 -12.623 -0.753 1.00 97.19 98 THR A N 1
ATOM 777 C CA . THR A 1 98 ? 4.189 -13.816 -1.442 1.00 97.19 98 THR A CA 1
ATOM 778 C C . THR A 1 98 ? 4.364 -13.778 -2.949 1.00 97.19 98 THR A C 1
ATOM 780 O O . THR A 1 98 ? 4.588 -14.827 -3.551 1.00 97.19 98 THR A O 1
ATOM 783 N N . ASP A 1 99 ? 4.265 -12.593 -3.550 1.00 95.31 99 ASP A N 1
ATOM 784 C CA . ASP A 1 99 ? 4.174 -12.450 -5.003 1.00 95.31 99 ASP A CA 1
ATOM 785 C C . ASP A 1 99 ? 5.472 -11.874 -5.578 1.00 95.31 99 ASP A C 1
ATOM 787 O O . ASP A 1 99 ? 5.896 -12.288 -6.656 1.00 95.31 99 ASP A O 1
ATOM 791 N N . LEU A 1 100 ? 6.129 -10.958 -4.852 1.00 89.88 100 LEU A N 1
ATOM 792 C CA . LEU A 1 100 ? 7.411 -10.369 -5.268 1.00 89.88 100 LEU A CA 1
ATOM 793 C C . LEU A 1 100 ? 8.634 -11.025 -4.616 1.00 89.88 100 LEU A C 1
ATOM 795 O O . LEU A 1 100 ? 9.760 -10.706 -4.990 1.00 89.88 100 LEU A O 1
ATOM 799 N N . GLY A 1 101 ? 8.433 -11.953 -3.677 1.00 93.19 101 GLY A N 1
ATOM 800 C CA . GLY A 1 101 ? 9.521 -12.693 -3.037 1.00 93.19 101 GLY A CA 1
ATOM 801 C C . GLY A 1 101 ? 10.415 -11.837 -2.139 1.00 93.19 101 GLY A C 1
ATOM 802 O O . GLY A 1 101 ? 11.582 -12.172 -1.959 1.00 93.19 101 GLY A O 1
ATOM 803 N N . VAL A 1 102 ? 9.898 -10.729 -1.598 1.00 93.31 102 VAL A N 1
ATOM 804 C CA . VAL A 1 102 ? 10.620 -9.924 -0.606 1.00 93.31 102 VAL A CA 1
ATOM 805 C C . VAL A 1 102 ? 10.746 -10.723 0.687 1.00 93.31 102 VAL A C 1
ATOM 807 O O . VAL A 1 102 ? 9.746 -11.167 1.252 1.00 93.31 102 VAL A O 1
ATOM 810 N N . ASP A 1 103 ? 11.972 -10.874 1.181 1.00 96.00 103 ASP A N 1
ATOM 811 C CA . ASP A 1 103 ? 12.201 -11.562 2.444 1.00 96.00 103 ASP A CA 1
ATOM 812 C C . ASP A 1 103 ? 11.685 -10.714 3.623 1.00 96.00 103 ASP A C 1
ATOM 814 O O . ASP A 1 103 ? 12.057 -9.541 3.757 1.00 96.00 103 ASP A O 1
ATOM 818 N N . PRO A 1 104 ? 10.851 -11.278 4.516 1.00 96.06 104 PRO A N 1
ATOM 819 C CA . PRO A 1 104 ? 10.537 -10.626 5.779 1.00 96.06 104 PRO A CA 1
ATOM 820 C C . PRO A 1 104 ? 11.812 -10.457 6.617 1.00 96.06 104 PRO A C 1
ATOM 822 O O . PRO A 1 104 ? 12.797 -11.182 6.456 1.00 96.06 104 PRO A O 1
ATOM 825 N N . LEU A 1 105 ? 11.780 -9.524 7.572 1.00 94.19 105 LEU A N 1
ATOM 826 C CA . LEU A 1 105 ? 12.882 -9.362 8.521 1.00 94.19 105 LEU A CA 1
ATOM 827 C C . LEU A 1 105 ? 13.162 -10.684 9.243 1.00 94.19 105 LEU A C 1
ATOM 829 O O . LEU A 1 105 ? 12.234 -11.408 9.601 1.00 94.19 105 LEU A O 1
ATOM 833 N N . GLN A 1 106 ? 14.440 -10.979 9.496 1.00 95.38 106 GLN A N 1
ATOM 834 C CA . GLN A 1 106 ? 14.863 -12.254 10.087 1.00 95.38 106 GLN A CA 1
ATOM 835 C C . GLN A 1 106 ? 14.130 -12.572 11.398 1.00 95.38 106 GLN A C 1
ATOM 837 O O . GLN A 1 106 ? 13.745 -13.715 11.632 1.00 95.38 106 GLN A O 1
ATOM 842 N N . GLU A 1 107 ? 13.923 -11.558 12.238 1.00 97.12 107 GLU A N 1
ATOM 843 C CA . GLU A 1 107 ? 13.185 -11.659 13.502 1.00 97.12 107 GLU A CA 1
ATOM 844 C C . GLU A 1 107 ? 11.718 -12.082 13.330 1.00 97.12 107 GLU A C 1
ATOM 846 O O . GLU A 1 107 ? 11.158 -12.686 14.239 1.00 97.12 107 GLU A O 1
ATOM 851 N N . HIS A 1 108 ? 11.136 -11.836 12.153 1.00 96.31 108 HIS A N 1
ATOM 852 C CA . HIS A 1 108 ? 9.743 -12.123 11.822 1.00 96.31 108 HIS A CA 1
ATOM 853 C C . HIS A 1 108 ? 9.570 -13.197 10.742 1.00 96.31 108 HIS A C 1
ATOM 855 O O . HIS A 1 108 ? 8.462 -13.446 10.266 1.00 96.31 108 HIS A O 1
ATOM 861 N N . ALA A 1 109 ? 10.647 -13.884 10.353 1.00 94.94 109 ALA A N 1
ATOM 862 C CA . ALA A 1 109 ? 10.599 -14.872 9.278 1.00 94.94 109 ALA A CA 1
ATOM 863 C C . ALA A 1 109 ? 9.609 -16.020 9.553 1.00 94.94 109 ALA A C 1
ATOM 865 O O . ALA A 1 109 ? 9.047 -16.579 8.611 1.00 94.94 109 ALA A O 1
ATOM 866 N N . SER A 1 110 ? 9.364 -16.360 10.826 1.00 97.06 110 SER A N 1
ATOM 867 C CA . SER A 1 110 ? 8.440 -17.435 11.215 1.00 97.06 110 SER A CA 1
ATOM 868 C C . SER A 1 110 ? 7.029 -16.986 11.602 1.00 97.06 110 SER A C 1
ATOM 870 O O . SER A 1 110 ? 6.168 -17.851 11.753 1.00 97.06 110 SER A O 1
ATOM 872 N N . ASP A 1 111 ? 6.779 -15.692 11.818 1.00 97.19 111 ASP A N 1
ATOM 873 C CA . ASP A 1 111 ? 5.507 -15.205 12.377 1.00 97.19 111 ASP A CA 1
ATOM 874 C C . ASP A 1 111 ? 4.899 -13.991 11.657 1.00 97.19 111 ASP A C 1
ATOM 876 O O . ASP A 1 111 ? 3.798 -13.566 12.016 1.00 97.19 111 ASP A O 1
ATOM 880 N N . TRP A 1 112 ? 5.532 -13.479 10.595 1.00 97.31 112 TRP A N 1
ATOM 881 C CA . TRP A 1 112 ? 5.031 -12.319 9.853 1.00 97.31 112 TRP A CA 1
ATOM 882 C C . TRP A 1 112 ? 3.576 -12.488 9.393 1.00 97.31 112 TRP A C 1
ATOM 884 O O . TRP A 1 112 ? 2.805 -11.532 9.456 1.00 97.31 112 TRP A O 1
ATOM 894 N N . GLN A 1 113 ? 3.145 -13.692 8.986 1.00 97.44 113 GLN A N 1
ATOM 895 C CA . GLN A 1 113 ? 1.753 -13.905 8.573 1.00 97.44 113 GLN A CA 1
ATOM 896 C C . GLN A 1 113 ? 0.770 -13.651 9.716 1.00 97.44 113 GLN A C 1
ATOM 898 O O . GLN A 1 113 ? -0.308 -13.107 9.473 1.00 97.44 113 GLN A O 1
ATOM 903 N N . ALA A 1 114 ? 1.130 -14.075 10.930 1.00 96.31 114 ALA A N 1
ATOM 904 C CA . ALA A 1 114 ? 0.302 -13.914 12.117 1.00 96.31 114 ALA A CA 1
ATOM 905 C C . ALA A 1 114 ? 0.237 -12.441 12.526 1.00 96.31 114 ALA A C 1
ATOM 907 O O . ALA A 1 114 ? -0.858 -11.940 12.762 1.00 96.31 114 ALA A O 1
ATOM 908 N N . ILE A 1 115 ? 1.376 -11.742 12.496 1.00 95.19 115 ILE A N 1
ATOM 909 C CA . ILE A 1 115 ? 1.452 -10.302 12.771 1.00 95.19 115 ILE A CA 1
ATOM 910 C C . ILE A 1 115 ? 0.553 -9.529 11.803 1.00 95.19 115 ILE A C 1
ATOM 912 O O . ILE A 1 115 ? -0.319 -8.784 12.244 1.00 95.19 115 ILE A O 1
ATOM 916 N N . LEU A 1 116 ? 0.696 -9.757 10.491 1.00 96.06 116 LEU A N 1
ATOM 917 C CA . LEU A 1 116 ? -0.136 -9.077 9.495 1.00 96.06 116 LEU A CA 1
ATOM 918 C C . LEU A 1 116 ? -1.622 -9.426 9.655 1.00 96.06 116 LEU A C 1
ATOM 920 O O . LEU A 1 116 ? -2.476 -8.566 9.491 1.00 96.06 116 LEU A O 1
ATOM 924 N N . ALA A 1 117 ? -1.967 -10.678 9.968 1.00 94.50 117 ALA A N 1
ATOM 925 C CA . ALA A 1 117 ? -3.364 -11.058 10.183 1.00 94.50 117 ALA A CA 1
ATOM 926 C C . ALA A 1 117 ? -3.973 -10.383 11.427 1.00 94.50 117 ALA A C 1
ATOM 928 O O . ALA A 1 117 ? -5.129 -9.959 11.393 1.00 94.50 117 ALA A O 1
ATOM 929 N N . GLU A 1 118 ? -3.204 -10.271 12.512 1.00 91.88 118 GLU A N 1
ATOM 930 C CA . GLU A 1 118 ? -3.634 -9.615 13.746 1.00 91.88 118 GLU A CA 1
ATOM 931 C C . GLU A 1 118 ? -3.874 -8.116 13.530 1.00 91.88 118 GLU A C 1
ATOM 933 O O . GLU A 1 118 ? -4.921 -7.594 13.924 1.00 91.88 118 GLU A O 1
ATOM 938 N N . THR A 1 119 ? -2.948 -7.419 12.866 1.00 90.38 119 THR A N 1
ATOM 939 C CA . THR A 1 119 ? -3.055 -5.965 12.673 1.00 90.38 119 THR A CA 1
ATOM 940 C C . THR A 1 119 ? -4.101 -5.586 11.620 1.00 90.38 119 THR A C 1
ATOM 942 O O . THR A 1 119 ? -4.834 -4.607 11.797 1.00 90.38 119 THR A O 1
ATOM 945 N N . GLU A 1 120 ? -4.279 -6.410 10.583 1.00 92.00 120 GLU A N 1
ATOM 946 C CA . GLU A 1 120 ? -5.268 -6.191 9.519 1.00 92.00 120 GLU A CA 1
ATOM 947 C C . GLU A 1 120 ? -6.720 -6.297 10.015 1.00 92.00 120 GLU A C 1
ATOM 949 O O . GLU A 1 120 ? -7.625 -5.665 9.458 1.00 92.00 120 GLU A O 1
ATOM 954 N N . HIS A 1 121 ? -6.964 -7.032 11.104 1.00 85.56 121 HIS A N 1
ATOM 955 C CA . HIS A 1 121 ? -8.304 -7.218 11.662 1.00 85.56 121 HIS A CA 1
ATOM 956 C C . HIS A 1 121 ? -8.990 -5.883 12.009 1.00 85.56 121 HIS A C 1
ATOM 958 O O . HIS A 1 121 ? -10.183 -5.699 11.756 1.00 85.56 121 HIS A O 1
ATOM 964 N N . ALA A 1 122 ? -8.240 -4.910 12.539 1.00 76.19 122 ALA A N 1
ATOM 965 C CA . ALA A 1 122 ? -8.775 -3.587 12.863 1.00 76.19 122 ALA A CA 1
ATOM 966 C C . ALA A 1 122 ? -9.167 -2.785 11.611 1.00 76.19 122 ALA A C 1
ATOM 968 O O . ALA A 1 122 ? -10.156 -2.047 11.636 1.00 76.19 122 ALA A O 1
ATOM 969 N N . PHE A 1 123 ? -8.417 -2.941 10.516 1.00 82.00 123 PHE A N 1
ATOM 970 C CA . PHE A 1 123 ? -8.736 -2.325 9.232 1.00 82.00 123 PHE A CA 1
ATOM 971 C C . PHE A 1 123 ? -10.020 -2.920 8.649 1.00 82.00 123 PHE A C 1
ATOM 973 O O . PHE A 1 123 ? -10.928 -2.171 8.291 1.00 82.00 123 PHE A O 1
ATOM 980 N N . GLN A 1 124 ? -10.133 -4.250 8.627 1.00 82.56 124 GLN A N 1
ATOM 981 C CA . GLN A 1 124 ? -11.307 -4.956 8.107 1.00 82.56 124 GLN A CA 1
ATOM 982 C C . GLN A 1 124 ? -12.573 -4.633 8.909 1.00 82.56 124 GLN A C 1
ATOM 984 O O . GLN A 1 124 ? -13.615 -4.331 8.331 1.00 82.56 124 GLN A O 1
ATOM 989 N N . ALA A 1 125 ? -12.477 -4.605 10.241 1.00 77.69 125 ALA A N 1
ATOM 990 C CA . ALA A 1 125 ? -13.604 -4.283 11.117 1.00 77.69 125 ALA A CA 1
ATOM 991 C C . ALA A 1 125 ? -14.136 -2.848 10.936 1.00 77.69 125 ALA A C 1
ATOM 993 O O . ALA A 1 125 ? -15.277 -2.562 11.297 1.00 77.69 125 ALA A O 1
ATOM 994 N N . ARG A 1 126 ? -13.316 -1.936 10.396 1.00 69.62 126 ARG A N 1
ATOM 995 C CA . ARG A 1 126 ? -13.633 -0.509 10.217 1.00 69.62 126 ARG A CA 1
ATOM 996 C C . ARG A 1 126 ? -13.700 -0.084 8.751 1.00 69.62 126 ARG A C 1
ATOM 998 O O . ARG A 1 126 ? -13.722 1.116 8.461 1.00 69.62 126 ARG A O 1
ATOM 1005 N N . GLN A 1 127 ? -13.728 -1.028 7.812 1.00 66.00 127 GLN A N 1
ATOM 1006 C CA . GLN A 1 127 ? -14.040 -0.712 6.423 1.00 66.00 127 GLN A CA 1
ATOM 1007 C C . GLN A 1 127 ? -15.523 -0.331 6.324 1.00 66.00 127 GLN A C 1
ATOM 1009 O O . GLN A 1 127 ? -16.395 -1.175 6.137 1.00 66.00 127 GLN A O 1
ATOM 1014 N N . SER A 1 128 ? -15.822 0.965 6.435 1.00 58.88 128 SER A N 1
ATOM 1015 C CA . SER A 1 128 ? -17.067 1.495 5.895 1.00 58.88 128 SER A CA 1
ATOM 1016 C C . SER A 1 128 ? -16.935 1.518 4.374 1.00 58.88 128 SER A C 1
ATOM 1018 O O . SER A 1 128 ? -16.130 2.255 3.798 1.00 58.88 128 SER A O 1
ATOM 1020 N N . TRP A 1 129 ? -17.689 0.646 3.716 1.00 51.62 129 TRP A N 1
ATOM 1021 C CA . TRP A 1 129 ? -17.849 0.659 2.270 1.00 51.62 129 TRP A CA 1
ATOM 1022 C C . TRP A 1 129 ? -18.633 1.923 1.908 1.00 51.62 129 TRP A C 1
ATOM 1024 O O . TRP A 1 129 ? -19.856 1.954 2.003 1.00 51.62 129 TRP A O 1
ATOM 1034 N N . HIS A 1 130 ? -17.937 3.005 1.569 1.00 42.69 130 HIS A N 1
ATOM 1035 C CA . HIS A 1 130 ? -18.577 4.132 0.902 1.00 42.69 130 HIS A CA 1
ATOM 1036 C C . HIS A 1 130 ? -18.604 3.809 -0.592 1.00 42.69 130 HIS A C 1
ATOM 1038 O O . HIS A 1 130 ? -17.570 3.851 -1.258 1.00 42.69 130 HIS A O 1
ATOM 1044 N N . HIS A 1 131 ? -19.780 3.369 -1.041 1.00 39.16 131 HIS A N 1
ATOM 1045 C CA . HIS A 1 131 ? -20.159 3.223 -2.445 1.00 39.16 131 HIS A CA 1
ATOM 1046 C C . HIS A 1 131 ? -20.359 4.597 -3.089 1.00 39.16 131 HIS A C 1
ATOM 1048 O O . HIS A 1 131 ? -20.872 5.495 -2.379 1.00 39.16 131 HIS A O 1
#

Secondary structure (DSSP, 8-state):
-EEEEE-STTSPEEEEE--EEEEEE-TTS-EEEEEEE-TTT-S--S-EEEE-GGGS-SHHHHTTT--HHHHHHHHHHHH-EEE-----HHHHHHHHHHTS-PPPPGGGTTTHHHHHHHHHHHHHHT-----

pLDDT: mean 79.49, std 16.29, range [39.16, 97.44]

Radius of gyration: 18.73 Å; chains: 1; bounding box: 38×35×60 Å